Protein AF-A0A8H7R2S4-F1 (afdb_monomer)

Structure (mmCIF, N/CA/C/O backbone):
data_AF-A0A8H7R2S4-F1
#
_entry.id   AF-A0A8H7R2S4-F1
#
loop_
_atom_site.group_PDB
_atom_site.id
_atom_site.type_symbol
_atom_site.label_atom_id
_atom_site.label_alt_id
_atom_site.label_comp_id
_atom_site.label_asym_id
_atom_site.label_entity_id
_atom_site.label_seq_id
_atom_site.pdbx_PDB_ins_code
_atom_site.Cartn_x
_atom_site.Cartn_y
_atom_site.Cartn_z
_atom_site.occupancy
_atom_site.B_iso_or_equiv
_atom_site.auth_seq_id
_atom_site.auth_comp_id
_atom_site.auth_asym_id
_atom_site.auth_atom_id
_atom_site.pdbx_PDB_model_num
ATOM 1 N N . MET A 1 1 ? 52.185 -1.576 -4.401 1.00 46.50 1 MET A N 1
ATOM 2 C CA . MET A 1 1 ? 53.384 -1.416 -5.259 1.00 46.50 1 MET A CA 1
ATOM 3 C C . MET A 1 1 ? 54.014 -2.737 -5.719 1.00 46.50 1 MET A C 1
ATOM 5 O O . MET A 1 1 ? 54.962 -2.705 -6.484 1.00 46.50 1 MET A O 1
ATOM 9 N N . THR A 1 2 ? 53.477 -3.905 -5.354 1.00 53.53 2 THR A N 1
ATOM 10 C CA . THR A 1 2 ? 54.080 -5.215 -5.675 1.00 53.53 2 THR A CA 1
ATOM 11 C C . THR A 1 2 ? 53.757 -5.748 -7.080 1.00 53.53 2 THR A C 1
ATOM 13 O O . THR A 1 2 ? 54.447 -6.630 -7.571 1.00 53.53 2 THR A O 1
ATOM 16 N N . LYS A 1 3 ? 52.745 -5.200 -7.771 1.00 61.28 3 LYS A N 1
ATO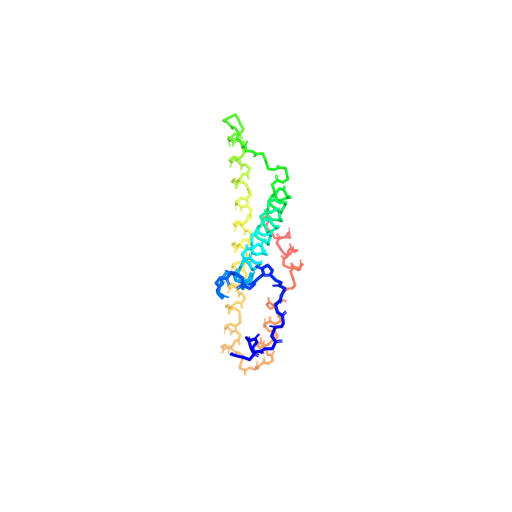M 17 C CA . LYS A 1 3 ? 52.275 -5.700 -9.081 1.00 61.28 3 LYS A CA 1
ATOM 18 C C . LYS A 1 3 ? 53.010 -5.141 -10.311 1.00 61.28 3 LYS A C 1
ATOM 20 O O . LYS A 1 3 ? 52.742 -5.599 -11.412 1.00 61.28 3 LYS A O 1
ATOM 25 N N . ILE A 1 4 ? 53.888 -4.146 -10.144 1.00 59.75 4 ILE A N 1
ATOM 26 C CA . ILE A 1 4 ? 54.529 -3.420 -11.263 1.00 59.75 4 ILE A CA 1
ATOM 27 C C . ILE A 1 4 ? 55.865 -4.058 -11.677 1.00 59.75 4 ILE A C 1
ATOM 29 O O . ILE A 1 4 ? 56.243 -3.981 -12.840 1.00 59.75 4 ILE A O 1
ATOM 33 N N . LEU A 1 5 ? 56.559 -4.723 -10.749 1.00 60.53 5 LEU A N 1
ATOM 34 C CA . LEU A 1 5 ? 57.895 -5.286 -10.982 1.00 60.53 5 LEU A CA 1
ATOM 35 C C . LEU A 1 5 ? 57.876 -6.712 -11.568 1.00 60.53 5 LEU A C 1
ATOM 37 O O . LEU A 1 5 ? 58.897 -7.174 -12.056 1.00 60.53 5 LEU A O 1
ATOM 41 N N . ALA A 1 6 ? 56.728 -7.402 -11.544 1.00 63.53 6 ALA A N 1
ATOM 42 C CA . ALA A 1 6 ? 56.605 -8.815 -11.927 1.00 63.53 6 ALA A CA 1
ATOM 43 C C . ALA A 1 6 ? 55.894 -9.064 -13.277 1.00 63.53 6 ALA A C 1
ATOM 45 O O . ALA A 1 6 ? 55.671 -10.213 -13.645 1.00 63.53 6 ALA A O 1
ATOM 46 N N . SER A 1 7 ? 55.489 -8.024 -14.020 1.00 67.88 7 SER A N 1
ATOM 47 C CA . SER A 1 7 ? 54.730 -8.200 -15.269 1.00 67.88 7 SER A CA 1
ATOM 48 C C . SER A 1 7 ? 55.641 -8.214 -16.502 1.00 67.88 7 SER A C 1
ATOM 50 O O . SER A 1 7 ? 56.169 -7.171 -16.893 1.00 67.88 7 SER A O 1
ATOM 52 N N . THR A 1 8 ? 55.778 -9.363 -17.164 1.00 68.88 8 THR A N 1
ATOM 53 C CA . THR A 1 8 ? 56.372 -9.460 -18.508 1.00 68.88 8 THR A CA 1
ATOM 54 C C . THR A 1 8 ? 55.394 -8.895 -19.544 1.00 68.88 8 THR A C 1
ATOM 56 O O . THR A 1 8 ? 54.291 -9.414 -19.702 1.00 68.88 8 THR A O 1
ATOM 59 N N . LEU A 1 9 ? 55.770 -7.808 -20.226 1.00 67.56 9 LEU A N 1
ATOM 60 C CA . LEU A 1 9 ? 54.901 -7.102 -21.179 1.00 67.56 9 LEU A CA 1
ATOM 61 C C . LEU A 1 9 ? 54.996 -7.688 -22.593 1.00 67.56 9 LEU A C 1
ATOM 63 O O . LEU A 1 9 ? 56.097 -7.975 -23.074 1.00 67.56 9 LEU A O 1
ATOM 67 N N . THR A 1 10 ? 53.860 -7.758 -23.292 1.00 70.38 10 THR A N 1
ATOM 68 C CA . THR A 1 10 ? 53.832 -8.001 -24.742 1.00 70.38 10 THR A CA 1
ATOM 69 C C . THR A 1 10 ? 54.338 -6.759 -25.493 1.00 70.38 10 THR A C 1
ATOM 71 O O . THR A 1 10 ? 54.257 -5.639 -24.985 1.00 70.38 10 THR A O 1
ATOM 74 N N . GLY A 1 11 ? 54.921 -6.929 -26.687 1.00 69.19 11 GLY A N 1
ATOM 75 C CA . GLY A 1 11 ? 55.625 -5.849 -27.403 1.00 69.19 11 GLY A CA 1
ATOM 76 C C . GLY A 1 11 ? 54.784 -4.591 -27.667 1.00 69.19 11 GLY A C 1
ATOM 77 O O . GLY A 1 11 ? 55.308 -3.482 -27.584 1.00 69.19 11 GLY A O 1
ATOM 78 N N . SER A 1 12 ? 53.477 -4.752 -27.895 1.00 70.81 12 SER A N 1
ATOM 79 C CA . SER A 1 12 ? 52.533 -3.643 -28.108 1.00 70.81 12 SER A CA 1
ATOM 80 C C . SER A 1 12 ? 52.340 -2.782 -26.850 1.00 70.81 12 SER A C 1
ATOM 82 O O . SER A 1 12 ? 52.266 -1.555 -26.932 1.00 70.81 12 SER A O 1
ATOM 84 N N . ASP A 1 13 ? 52.335 -3.405 -25.670 1.00 69.62 13 ASP A N 1
ATOM 85 C CA . ASP A 1 13 ? 52.057 -2.734 -24.394 1.00 69.62 13 ASP A CA 1
ATOM 86 C C . ASP A 1 13 ? 53.271 -1.964 -23.840 1.00 69.62 13 ASP A C 1
ATOM 88 O O . ASP A 1 13 ? 53.131 -1.166 -22.911 1.00 69.62 13 ASP A O 1
ATOM 92 N N . LYS A 1 14 ? 54.473 -2.166 -24.409 1.00 73.44 14 LYS A N 1
ATOM 93 C CA . LYS A 1 14 ? 55.710 -1.462 -24.008 1.00 73.44 14 LYS A CA 1
ATOM 94 C C . LYS A 1 14 ? 55.740 0.005 -24.442 1.00 73.44 14 LYS A C 1
ATOM 96 O O . LYS A 1 14 ? 56.381 0.814 -23.778 1.00 73.44 14 LYS A O 1
ATOM 101 N N . ARG A 1 15 ? 55.063 0.352 -25.543 1.00 80.19 15 ARG A N 1
ATOM 102 C CA . ARG A 1 15 ? 55.024 1.725 -26.084 1.00 80.19 15 ARG A CA 1
ATOM 103 C C . ARG A 1 15 ? 54.031 2.626 -25.337 1.00 80.19 15 ARG A C 1
ATOM 105 O O . ARG A 1 15 ? 54.073 3.841 -25.498 1.00 80.19 15 ARG A O 1
ATOM 112 N N . GLN A 1 16 ? 53.134 2.049 -24.536 1.00 74.81 16 GLN A N 1
ATOM 113 C CA . GLN A 1 16 ? 52.069 2.785 -23.858 1.00 74.81 16 GLN A CA 1
ATOM 114 C C . GLN A 1 16 ? 52.488 3.255 -22.452 1.00 74.81 16 GLN A C 1
ATOM 116 O O . GLN A 1 16 ? 53.145 2.511 -21.718 1.00 74.81 16 GLN A O 1
ATOM 121 N N . PRO A 1 17 ? 52.090 4.473 -22.036 1.00 81.94 17 PRO A N 1
ATOM 122 C CA . PRO A 1 17 ? 52.415 5.011 -20.719 1.00 81.94 17 PRO A CA 1
ATOM 123 C C . PRO A 1 17 ? 51.753 4.204 -19.597 1.00 81.94 17 PRO A C 1
ATOM 125 O O . PRO A 1 17 ? 50.664 3.650 -19.746 1.00 81.94 17 PRO A O 1
ATOM 128 N N . ILE A 1 18 ? 52.405 4.168 -18.431 1.00 73.88 18 ILE A N 1
ATOM 129 C CA . ILE A 1 18 ? 52.136 3.168 -17.393 1.00 73.88 18 ILE A CA 1
ATOM 130 C C . ILE A 1 18 ? 50.696 3.136 -16.851 1.00 73.88 18 ILE A C 1
ATOM 132 O O . ILE A 1 18 ? 50.223 2.054 -16.495 1.00 73.88 18 ILE A O 1
ATOM 136 N N . LEU A 1 19 ? 50.022 4.292 -16.814 1.00 67.88 19 LEU A N 1
ATOM 137 C CA . LEU A 1 19 ? 48.664 4.481 -16.285 1.00 67.88 19 LEU A CA 1
ATOM 138 C C . LEU A 1 19 ? 47.568 4.051 -17.273 1.00 67.88 19 LEU A C 1
ATOM 140 O O . LEU A 1 19 ? 46.524 3.573 -16.842 1.00 67.88 19 LEU A O 1
ATOM 144 N N . ALA A 1 20 ? 47.817 4.132 -18.585 1.00 72.38 20 ALA A N 1
ATOM 145 C CA . ALA A 1 20 ? 46.869 3.682 -19.612 1.00 72.38 20 ALA A CA 1
ATOM 146 C C . ALA A 1 20 ? 46.737 2.144 -19.668 1.00 72.38 20 ALA A C 1
ATOM 148 O O . ALA A 1 20 ? 45.809 1.603 -20.259 1.00 72.38 20 ALA A O 1
ATOM 149 N N . ARG A 1 21 ? 47.662 1.421 -19.022 1.00 72.12 21 ARG A N 1
ATOM 150 C CA . ARG A 1 21 ? 47.698 -0.050 -18.992 1.00 72.12 21 ARG A CA 1
ATOM 151 C C . ARG A 1 21 ? 46.729 -0.644 -17.971 1.00 72.12 21 ARG A C 1
ATOM 153 O O . ARG A 1 21 ? 46.283 -1.781 -18.120 1.00 72.12 21 ARG A O 1
ATOM 160 N N . SER A 1 22 ? 46.410 0.092 -16.904 1.00 73.44 22 SER A N 1
ATOM 161 C CA . SER A 1 22 ? 45.514 -0.397 -15.856 1.00 73.44 22 SER A CA 1
ATOM 162 C C . SER A 1 22 ? 44.054 -0.178 -16.242 1.00 73.44 22 SER A C 1
ATOM 164 O O . SER A 1 22 ? 43.394 0.722 -15.731 1.00 73.44 22 SER A O 1
ATOM 166 N N . LYS A 1 23 ? 43.511 -1.079 -17.067 1.00 76.50 23 LYS A N 1
ATOM 167 C CA . LYS A 1 23 ? 42.078 -1.114 -17.429 1.00 76.50 23 LYS A CA 1
ATOM 168 C C . LYS A 1 23 ? 41.144 -1.508 -16.274 1.00 76.50 23 LYS A C 1
ATOM 170 O O . LYS A 1 23 ? 39.968 -1.772 -16.477 1.00 76.50 23 LYS A O 1
ATOM 175 N N . GLY A 1 24 ? 41.656 -1.595 -15.045 1.00 80.75 24 GLY A N 1
ATOM 176 C CA . GLY A 1 24 ? 40.864 -1.965 -13.872 1.00 80.75 24 GLY A CA 1
ATOM 177 C C . GLY A 1 24 ? 39.762 -0.953 -13.560 1.00 80.75 24 GLY A C 1
ATOM 178 O O . GLY A 1 24 ? 38.696 -1.356 -13.111 1.00 80.75 24 GLY A O 1
ATOM 179 N N . LEU A 1 25 ? 39.998 0.337 -13.819 1.00 80.69 25 LEU A N 1
ATOM 180 C CA . LEU A 1 25 ? 38.967 1.366 -13.679 1.00 80.69 25 LEU A CA 1
ATOM 181 C C . LEU A 1 25 ? 37.938 1.288 -14.815 1.00 80.69 25 LEU A C 1
ATOM 183 O O . LEU A 1 25 ? 36.749 1.356 -14.543 1.00 80.69 25 LEU A O 1
ATOM 187 N N . GLU A 1 26 ? 38.381 1.082 -16.059 1.00 82.81 26 GLU A N 1
ATOM 188 C CA . GLU A 1 26 ? 37.491 0.918 -17.220 1.00 82.81 26 GLU A CA 1
ATOM 189 C C . GLU A 1 26 ? 36.539 -0.266 -17.030 1.00 82.81 26 GLU A C 1
ATOM 191 O O . GLU A 1 26 ? 35.332 -0.094 -17.154 1.00 82.81 26 GLU A O 1
ATOM 196 N N . ARG A 1 27 ? 37.064 -1.426 -16.612 1.00 87.06 27 ARG A N 1
ATOM 197 C CA . ARG A 1 27 ? 36.254 -2.616 -16.310 1.00 87.06 27 ARG A CA 1
ATOM 198 C C . ARG A 1 27 ? 35.247 -2.360 -15.193 1.00 87.06 27 ARG A C 1
ATOM 200 O O . ARG A 1 27 ? 34.085 -2.681 -15.357 1.00 87.06 27 ARG A O 1
ATOM 207 N N . LYS A 1 28 ? 35.656 -1.705 -14.098 1.00 87.81 28 LYS A N 1
ATOM 208 C CA . LYS A 1 28 ? 34.726 -1.329 -13.017 1.00 87.81 28 LYS A CA 1
ATOM 209 C C . LYS A 1 28 ? 33.622 -0.392 -13.502 1.00 87.81 28 LYS A C 1
ATOM 211 O O . LYS A 1 28 ? 32.471 -0.585 -13.144 1.00 87.81 28 LYS A O 1
ATOM 216 N N . LEU A 1 29 ? 33.956 0.600 -14.329 1.00 89.88 29 LEU A N 1
ATOM 217 C CA . LEU A 1 29 ? 32.969 1.514 -14.908 1.00 89.88 29 LEU A CA 1
ATOM 218 C C . LEU A 1 29 ? 32.028 0.799 -15.888 1.00 89.88 29 LEU A C 1
ATOM 220 O O . LEU A 1 29 ? 30.857 1.160 -15.989 1.00 89.88 29 LEU A O 1
ATOM 224 N N . GLU A 1 30 ? 32.523 -0.185 -16.637 1.00 91.44 30 GLU A N 1
ATOM 225 C CA . GLU A 1 30 ? 31.707 -1.040 -17.502 1.00 91.44 30 GLU A CA 1
ATOM 226 C C . GLU A 1 30 ? 30.770 -1.930 -16.678 1.00 91.44 30 GLU A C 1
ATOM 228 O O . GLU A 1 30 ? 29.565 -1.929 -16.940 1.00 91.44 30 GLU A O 1
ATOM 233 N N . ASP A 1 31 ? 31.286 -2.590 -15.642 1.00 92.75 31 ASP A N 1
ATOM 234 C CA . ASP A 1 31 ? 30.518 -3.417 -14.707 1.00 92.75 31 ASP A CA 1
ATOM 235 C C . ASP A 1 31 ? 29.427 -2.584 -14.009 1.00 92.75 31 ASP A C 1
ATOM 237 O O . ASP A 1 31 ? 28.254 -2.953 -14.023 1.00 92.75 31 ASP A O 1
ATOM 241 N N . GLU A 1 32 ? 29.761 -1.391 -13.507 1.00 94.00 32 GLU A N 1
ATOM 242 C CA . GLU A 1 32 ? 28.799 -0.464 -12.894 1.00 94.00 32 GLU A CA 1
ATOM 243 C C . GLU A 1 32 ? 27.705 -0.019 -13.878 1.00 94.00 32 GLU A C 1
ATOM 245 O O . GLU A 1 32 ? 26.526 0.078 -13.516 1.00 94.00 32 GLU A O 1
ATOM 250 N N . LYS A 1 33 ? 28.059 0.231 -15.146 1.00 96.31 33 LYS A N 1
ATOM 251 C CA . LYS A 1 33 ? 27.079 0.565 -16.194 1.00 96.31 33 LYS A CA 1
ATOM 252 C C . LYS A 1 33 ? 26.153 -0.612 -16.493 1.00 96.31 33 LYS A C 1
ATOM 254 O O . LYS A 1 33 ? 24.961 -0.388 -16.732 1.00 96.31 33 LYS A O 1
ATOM 259 N N . LEU A 1 34 ? 26.675 -1.836 -16.520 1.00 93.94 34 LEU A N 1
ATOM 260 C CA . LEU A 1 34 ? 25.882 -3.047 -16.734 1.00 93.94 34 LEU A CA 1
ATOM 261 C C . LEU A 1 34 ? 24.939 -3.300 -15.554 1.00 93.94 34 LEU A C 1
ATOM 263 O O . LEU A 1 34 ? 23.736 -3.476 -15.767 1.00 93.94 34 LEU A O 1
ATOM 267 N N . ASP A 1 35 ? 25.437 -3.183 -14.327 1.00 92.75 35 ASP A N 1
ATOM 268 C CA . ASP A 1 35 ? 24.644 -3.313 -13.105 1.00 92.75 35 ASP A CA 1
ATOM 269 C C . ASP A 1 35 ? 23.536 -2.261 -13.025 1.00 92.75 35 ASP A C 1
ATOM 271 O O . ASP A 1 35 ? 22.393 -2.566 -12.664 1.00 92.75 35 ASP A O 1
ATOM 275 N N . TYR A 1 36 ? 23.830 -1.017 -13.406 1.00 95.44 36 TYR A N 1
ATOM 276 C CA . TYR A 1 36 ? 22.823 0.038 -13.470 1.00 95.44 36 TYR A CA 1
ATOM 277 C C . TYR A 1 36 ? 21.709 -0.298 -14.470 1.00 95.44 36 TYR A C 1
ATOM 279 O O . TYR A 1 36 ? 20.523 -0.149 -14.152 1.00 95.44 36 TYR A O 1
ATOM 287 N N . LYS A 1 37 ? 22.063 -0.790 -15.667 1.00 96.25 37 LYS A N 1
ATOM 288 C CA . LYS A 1 37 ? 21.080 -1.219 -16.676 1.00 96.25 37 LYS A CA 1
ATOM 289 C C . LYS A 1 37 ? 20.227 -2.378 -16.162 1.00 96.25 37 LYS A C 1
ATOM 291 O O . LYS A 1 37 ? 19.003 -2.307 -16.278 1.00 96.25 37 LYS A O 1
ATOM 296 N N . ALA A 1 38 ? 20.840 -3.384 -15.538 1.00 95.25 38 ALA A N 1
ATOM 297 C CA . ALA A 1 38 ? 20.126 -4.513 -14.948 1.00 95.25 38 ALA A CA 1
ATOM 298 C C . ALA A 1 38 ? 19.135 -4.046 -13.868 1.00 95.25 38 ALA A C 1
ATOM 300 O O . ALA A 1 38 ?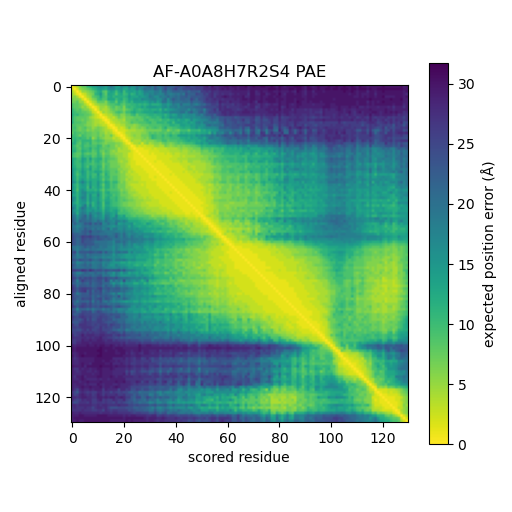 17.946 -4.361 -13.928 1.00 95.25 38 ALA A O 1
ATOM 301 N N . ARG A 1 39 ? 19.576 -3.195 -12.932 1.00 94.75 39 ARG A N 1
ATOM 302 C CA . ARG A 1 39 ? 18.704 -2.620 -11.890 1.00 94.75 39 ARG A CA 1
ATOM 303 C C . ARG A 1 39 ? 17.553 -1.807 -12.475 1.00 94.75 39 ARG A C 1
ATOM 305 O O . ARG A 1 39 ? 16.438 -1.862 -11.951 1.00 94.75 39 ARG A O 1
ATOM 312 N N . LYS A 1 40 ? 17.799 -1.060 -13.554 1.00 96.50 40 LYS A N 1
ATOM 313 C CA . LYS A 1 40 ? 16.769 -0.270 -14.236 1.00 96.50 40 LYS A CA 1
AT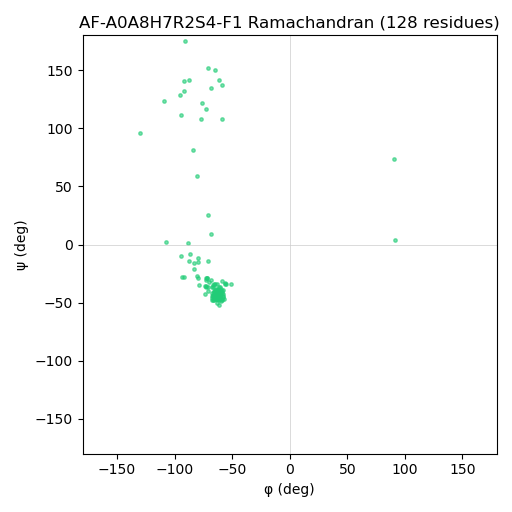OM 314 C C . LYS A 1 40 ? 15.691 -1.162 -14.850 1.00 96.50 40 LYS A C 1
ATOM 316 O O . LYS A 1 40 ? 14.513 -0.860 -14.672 1.00 96.50 40 LYS A O 1
ATOM 321 N N . ILE A 1 41 ? 16.082 -2.256 -15.504 1.00 96.00 41 ILE A N 1
ATOM 322 C CA . ILE A 1 41 ? 15.147 -3.236 -16.076 1.00 96.00 41 ILE A CA 1
ATOM 323 C C . ILE A 1 41 ? 14.321 -3.887 -14.961 1.00 96.00 41 ILE A C 1
ATOM 325 O O . ILE A 1 41 ? 13.098 -3.798 -14.990 1.00 96.00 41 ILE A O 1
ATOM 329 N N . MET A 1 42 ? 14.966 -4.394 -13.906 1.00 94.12 42 MET A N 1
ATOM 330 C CA . MET A 1 42 ? 14.273 -5.006 -12.761 1.00 94.12 42 MET A CA 1
ATOM 331 C C . MET A 1 42 ? 13.279 -4.046 -12.084 1.00 94.12 42 MET A C 1
ATOM 333 O O . MET A 1 42 ? 12.185 -4.434 -11.669 1.00 94.12 42 MET A O 1
ATOM 337 N N . SER A 1 43 ? 13.644 -2.766 -11.958 1.00 94.62 43 SER A N 1
ATOM 338 C CA . SER A 1 43 ? 12.755 -1.737 -11.410 1.00 94.62 43 SER A CA 1
ATOM 339 C C . SER A 1 43 ? 11.561 -1.467 -12.331 1.00 94.62 43 SER A C 1
ATOM 341 O O . SER A 1 43 ? 10.428 -1.355 -11.854 1.00 94.62 43 SER A O 1
ATOM 343 N N . ALA A 1 44 ? 11.794 -1.410 -13.646 1.00 94.19 44 ALA A N 1
ATOM 344 C CA . ALA A 1 44 ? 10.745 -1.234 -14.644 1.00 94.19 44 ALA A CA 1
ATOM 345 C C . ALA A 1 44 ? 9.768 -2.419 -14.658 1.00 94.19 44 ALA A C 1
ATOM 347 O O . ALA A 1 44 ? 8.560 -2.198 -14.640 1.00 94.19 44 ALA A O 1
ATOM 348 N N . GLU A 1 45 ? 10.261 -3.655 -14.584 1.00 93.94 45 GLU A N 1
ATOM 349 C CA . GLU A 1 45 ? 9.434 -4.864 -14.485 1.00 93.94 45 GLU A CA 1
ATOM 350 C C . GLU A 1 45 ? 8.593 -4.876 -13.206 1.00 93.94 45 GLU A C 1
ATOM 352 O O . GLU A 1 45 ? 7.379 -5.086 -13.244 1.00 93.94 45 GLU A O 1
ATOM 357 N N . LYS A 1 46 ? 9.208 -4.561 -12.058 1.00 93.81 46 LYS A N 1
ATOM 358 C CA . LYS A 1 46 ? 8.492 -4.453 -10.779 1.00 93.81 46 LYS A CA 1
ATOM 359 C C . LYS A 1 46 ? 7.418 -3.367 -10.825 1.00 93.81 46 LYS A C 1
ATOM 361 O O . LYS A 1 46 ? 6.358 -3.530 -10.217 1.00 93.81 46 LYS A O 1
ATOM 366 N N . LYS A 1 47 ? 7.683 -2.254 -11.512 1.00 92.31 47 LYS A N 1
ATOM 367 C CA . LYS A 1 47 ? 6.703 -1.186 -11.719 1.00 92.31 47 LYS A CA 1
ATOM 368 C C . LYS A 1 47 ? 5.567 -1.657 -12.628 1.00 92.31 47 LYS A C 1
ATOM 370 O O . LYS A 1 47 ? 4.415 -1.512 -12.236 1.00 92.31 47 LYS A O 1
ATOM 375 N N . ALA A 1 48 ? 5.874 -2.292 -13.757 1.00 90.56 48 ALA A N 1
ATOM 376 C CA . ALA A 1 48 ? 4.881 -2.832 -14.683 1.00 90.56 48 ALA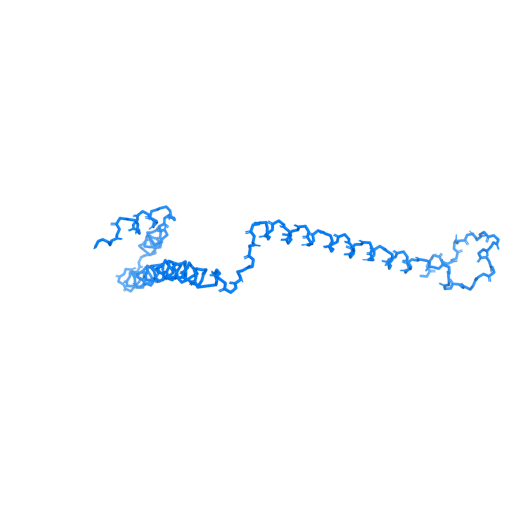 A CA 1
ATOM 377 C C . ALA A 1 48 ? 3.962 -3.864 -14.008 1.00 90.56 48 ALA A C 1
ATOM 379 O O . ALA A 1 48 ? 2.749 -3.828 -14.199 1.00 90.56 48 ALA A O 1
ATOM 380 N N . LEU A 1 49 ? 4.510 -4.728 -13.145 1.00 91.62 49 LEU A N 1
ATOM 381 C CA . LEU A 1 49 ? 3.716 -5.688 -12.376 1.00 91.62 49 LEU A CA 1
ATOM 382 C C . LEU A 1 49 ? 2.768 -5.000 -11.382 1.00 91.62 49 LEU A C 1
ATOM 384 O O . LEU A 1 49 ? 1.620 -5.414 -11.246 1.00 91.62 49 LEU A O 1
ATOM 388 N N . LYS A 1 50 ? 3.228 -3.946 -10.698 1.00 88.19 50 LYS A N 1
ATOM 389 C CA . LYS A 1 50 ? 2.401 -3.164 -9.760 1.00 88.19 50 LYS A CA 1
ATOM 390 C C . LYS A 1 50 ? 1.336 -2.326 -10.460 1.00 88.19 50 LYS A C 1
ATOM 392 O O . LYS A 1 50 ? 0.280 -2.083 -9.888 1.00 88.19 50 LYS A O 1
ATOM 397 N N . GLU A 1 51 ? 1.631 -1.854 -11.664 1.00 89.25 51 GLU A N 1
ATOM 398 C CA . GLU A 1 51 ? 0.719 -1.053 -12.480 1.00 89.25 51 GLU A CA 1
ATOM 399 C C . GLU A 1 51 ? -0.189 -1.919 -13.363 1.00 89.25 51 GLU A C 1
ATOM 401 O O . GLU A 1 51 ? -1.028 -1.381 -14.085 1.00 89.25 51 GLU A O 1
ATOM 406 N N . LYS A 1 52 ? -0.082 -3.254 -13.278 1.00 88.81 52 LYS A N 1
ATOM 407 C CA . LYS A 1 52 ? -0.957 -4.185 -13.991 1.00 88.81 52 LYS A CA 1
ATOM 408 C C . LYS A 1 52 ? -2.415 -3.935 -13.586 1.00 88.81 52 LYS A C 1
ATOM 410 O O . LYS A 1 52 ? -2.818 -4.238 -12.468 1.00 88.81 52 LYS A O 1
ATOM 415 N N . GLY A 1 53 ? -3.195 -3.365 -14.507 1.00 83.12 53 GLY A N 1
ATOM 416 C CA . GLY A 1 53 ? -4.602 -3.002 -14.295 1.00 83.12 53 GLY A CA 1
ATOM 417 C C . GLY A 1 53 ? -4.846 -1.577 -13.780 1.00 83.12 53 GLY A C 1
ATOM 418 O O . GLY A 1 53 ? -5.995 -1.218 -13.534 1.00 83.12 53 GLY A O 1
ATOM 419 N N . ARG A 1 54 ? -3.808 -0.739 -13.633 1.00 85.75 54 ARG A N 1
ATOM 420 C CA . ARG A 1 54 ? -3.976 0.675 -13.269 1.00 85.75 54 ARG A CA 1
ATOM 421 C C . ARG A 1 54 ? -4.442 1.477 -14.484 1.00 85.75 54 ARG A C 1
ATOM 423 O O . ARG A 1 54 ? -3.652 1.768 -15.376 1.00 85.75 54 ARG A O 1
ATOM 430 N N . VAL A 1 55 ? -5.705 1.889 -14.478 1.00 83.25 55 VAL A N 1
ATOM 431 C CA . VAL A 1 55 ? -6.266 2.809 -15.477 1.00 83.25 55 VAL A CA 1
ATOM 432 C C . VAL A 1 55 ? -6.195 4.233 -14.929 1.00 83.25 55 VAL A C 1
ATOM 434 O O . VAL A 1 55 ? -6.598 4.491 -13.795 1.00 83.25 55 VAL A O 1
ATOM 437 N N . ILE A 1 56 ? -5.638 5.162 -15.708 1.00 84.31 56 ILE A N 1
ATOM 438 C CA . ILE A 1 56 ? -5.667 6.587 -15.363 1.00 84.31 56 ILE A CA 1
ATOM 439 C C . ILE A 1 56 ? -7.084 7.091 -15.674 1.00 84.31 56 ILE A C 1
ATOM 441 O O . ILE A 1 56 ? -7.520 6.937 -16.813 1.00 84.31 56 ILE A O 1
ATOM 445 N N . PRO A 1 57 ? -7.819 7.642 -14.690 1.00 85.00 57 PRO A N 1
ATOM 446 C CA . PRO A 1 57 ? -9.179 8.110 -14.918 1.00 85.00 57 PRO A CA 1
ATOM 447 C C . PRO A 1 57 ? -9.173 9.339 -15.829 1.00 85.00 57 PRO A C 1
ATOM 449 O O . PRO A 1 57 ? -8.403 10.273 -15.603 1.00 85.00 57 PRO A O 1
ATOM 452 N N . ASP A 1 58 ? -10.066 9.337 -16.812 1.00 88.06 58 ASP A N 1
ATOM 453 C CA . ASP A 1 58 ? -10.301 10.465 -17.711 1.00 88.06 58 ASP A CA 1
ATOM 454 C C . ASP A 1 58 ? -11.405 11.391 -17.164 1.00 88.06 58 ASP A C 1
ATOM 456 O O . ASP A 1 58 ? -12.032 11.082 -16.141 1.00 88.06 58 ASP A O 1
ATOM 460 N N . PHE A 1 59 ? -11.675 12.520 -17.827 1.00 84.56 59 PHE A N 1
ATOM 461 C CA . PHE A 1 59 ? -12.679 13.504 -17.390 1.00 84.56 59 PHE A CA 1
ATOM 462 C C . PHE A 1 59 ? -14.085 12.901 -17.215 1.00 84.56 59 PHE A C 1
ATOM 464 O O . PHE A 1 59 ? -14.800 13.281 -16.289 1.00 84.56 59 PHE A O 1
ATOM 471 N N . THR A 1 60 ? -14.457 11.912 -18.033 1.00 88.75 60 THR A N 1
ATOM 472 C CA . THR A 1 60 ? -15.752 11.211 -17.952 1.00 88.75 60 THR A CA 1
ATOM 473 C C . THR A 1 60 ? -15.850 10.257 -16.757 1.00 88.75 60 THR A C 1
ATOM 475 O O . THR A 1 60 ? -16.902 10.152 -16.129 1.00 88.75 60 THR A O 1
ATOM 478 N N . SER A 1 61 ? -14.760 9.572 -16.398 1.00 88.25 61 SER A N 1
ATOM 479 C CA . SER A 1 61 ? -14.733 8.573 -15.317 1.00 88.25 61 SER A CA 1
ATOM 480 C C . SER A 1 61 ? -14.286 9.145 -13.966 1.00 88.25 61 SER A C 1
ATOM 482 O O . SER A 1 61 ? -14.372 8.463 -12.940 1.00 88.25 61 SER A O 1
ATOM 484 N N . PHE A 1 62 ? -13.794 10.387 -13.941 1.00 90.06 62 PHE A N 1
ATOM 485 C CA . PHE A 1 62 ? -13.197 11.021 -12.766 1.00 90.06 62 PHE A CA 1
ATOM 486 C C . PHE A 1 62 ? -14.143 11.088 -11.563 1.00 90.06 62 PHE A C 1
ATOM 488 O O . PHE A 1 62 ? -13.731 10.823 -10.429 1.00 90.06 62 PHE A O 1
ATOM 495 N N . GLU A 1 63 ? -15.416 11.424 -11.779 1.00 91.69 63 GLU A N 1
ATOM 496 C CA . GLU A 1 63 ? -16.380 11.528 -10.681 1.00 91.69 63 GLU A CA 1
ATOM 497 C C . GLU A 1 63 ? -16.670 10.180 -10.026 1.00 91.69 63 GLU A C 1
ATOM 499 O O . GLU A 1 63 ? -16.711 10.082 -8.795 1.00 91.69 63 GLU A O 1
ATOM 504 N N . TYR A 1 64 ? -16.849 9.140 -10.841 1.00 91.44 64 TYR A N 1
ATOM 505 C CA . TYR A 1 64 ? -17.085 7.783 -10.366 1.00 91.44 64 TYR A CA 1
ATOM 506 C C . TYR A 1 64 ? -15.880 7.268 -9.569 1.00 91.44 64 TYR A C 1
ATOM 508 O O . TYR A 1 64 ? -16.027 6.832 -8.424 1.00 91.44 64 TYR A O 1
ATOM 516 N N . GLU A 1 65 ? -14.673 7.454 -10.103 1.00 90.38 65 GLU A N 1
ATOM 517 C CA . GLU A 1 65 ? -13.419 7.105 -9.430 1.00 90.38 65 GLU A CA 1
ATOM 518 C C . GLU A 1 65 ? -13.238 7.872 -8.105 1.00 90.38 65 GLU A C 1
ATOM 520 O O . GLU A 1 65 ? -12.844 7.308 -7.080 1.00 90.38 65 GLU A O 1
ATOM 525 N N . LYS A 1 66 ? -13.595 9.163 -8.065 1.00 92.75 66 LYS A N 1
ATOM 526 C CA . LYS A 1 66 ? -13.567 9.972 -6.834 1.00 92.75 66 LYS A CA 1
ATOM 527 C C . LYS A 1 66 ? -14.525 9.425 -5.774 1.00 92.75 66 LYS A C 1
ATOM 529 O O . LYS A 1 66 ? -14.186 9.453 -4.586 1.00 92.75 66 LYS A O 1
ATOM 534 N N . ARG A 1 67 ? -15.707 8.936 -6.169 1.00 94.62 67 ARG A N 1
ATOM 535 C CA . ARG A 1 67 ? -16.659 8.290 -5.247 1.00 94.62 67 ARG A CA 1
ATOM 536 C C . ARG A 1 67 ? -16.081 6.986 -4.701 1.00 94.62 67 ARG A C 1
ATOM 538 O O . ARG A 1 67 ? -16.054 6.832 -3.481 1.00 94.62 67 ARG A O 1
ATOM 545 N N . LEU A 1 68 ? -15.537 6.117 -5.555 1.00 93.44 68 LEU A N 1
ATOM 546 C CA . LEU A 1 68 ? -14.889 4.868 -5.129 1.00 93.44 68 LEU A CA 1
ATOM 547 C C . LEU A 1 68 ? -13.734 5.122 -4.156 1.00 93.44 68 LEU A C 1
ATOM 549 O O . LEU A 1 68 ? -13.675 4.510 -3.087 1.00 93.44 68 LEU A O 1
ATOM 553 N N . ARG A 1 69 ? -12.876 6.104 -4.454 1.00 93.25 69 ARG A N 1
ATOM 554 C CA . ARG A 1 69 ? -11.784 6.509 -3.559 1.00 93.25 69 ARG A CA 1
ATOM 555 C C . ARG A 1 69 ? -12.300 6.940 -2.192 1.00 93.25 69 ARG A C 1
ATOM 557 O O . ARG A 1 69 ? -11.748 6.524 -1.180 1.00 93.25 69 ARG A O 1
ATOM 564 N N . LYS A 1 70 ? -13.367 7.744 -2.144 1.00 96.56 70 LYS A N 1
ATOM 565 C CA . LYS A 1 70 ? -13.989 8.163 -0.878 1.00 96.56 70 LYS A CA 1
ATOM 566 C C . LYS A 1 70 ? -14.588 6.987 -0.106 1.00 96.56 70 LYS A C 1
ATOM 568 O O . LYS A 1 70 ? -14.505 6.975 1.117 1.00 96.56 70 LYS A O 1
ATOM 573 N N . VAL A 1 71 ? -15.199 6.017 -0.782 1.00 96.69 71 VAL A N 1
ATOM 574 C CA . VAL A 1 71 ? -15.732 4.811 -0.127 1.00 96.69 71 VAL A CA 1
ATOM 575 C C . VAL A 1 71 ? -14.591 3.996 0.487 1.00 96.69 71 VAL A C 1
ATOM 577 O O . VAL A 1 71 ? -14.650 3.657 1.670 1.00 96.69 71 VAL A O 1
ATOM 580 N N . ALA A 1 72 ? -13.513 3.773 -0.267 1.00 95.56 72 ALA A N 1
ATOM 581 C CA . ALA A 1 72 ? -12.334 3.059 0.215 1.00 95.56 72 ALA A CA 1
ATOM 582 C C . ALA A 1 72 ? -11.669 3.770 1.407 1.00 95.56 72 ALA A C 1
ATOM 584 O O . ALA A 1 72 ? -11.385 3.135 2.425 1.00 95.56 72 ALA A O 1
ATOM 585 N N . THR A 1 73 ? -11.473 5.093 1.333 1.00 96.12 73 THR A N 1
ATOM 586 C CA . THR A 1 73 ? -10.863 5.850 2.437 1.00 96.12 73 THR A CA 1
ATOM 587 C C . THR A 1 73 ? -11.733 5.834 3.686 1.00 96.12 73 THR A C 1
ATOM 589 O O . THR A 1 73 ? -11.205 5.639 4.777 1.00 96.12 73 THR A O 1
ATOM 592 N N . ARG A 1 74 ? -13.061 5.960 3.555 1.00 95.94 74 ARG A N 1
ATOM 593 C CA . ARG A 1 74 ? -13.991 5.836 4.692 1.00 95.94 74 ARG A CA 1
ATOM 594 C C . ARG A 1 74 ? -13.878 4.471 5.371 1.00 95.94 74 ARG A C 1
ATOM 596 O O . ARG A 1 74 ? -13.858 4.421 6.598 1.00 95.94 74 ARG A O 1
ATOM 603 N N . GLY A 1 75 ? -13.754 3.391 4.597 1.00 93.38 75 GLY A N 1
ATOM 604 C CA . GLY A 1 75 ? -13.533 2.044 5.129 1.00 93.38 75 GLY A CA 1
ATOM 605 C C . GLY A 1 75 ? -12.228 1.933 5.923 1.00 93.38 75 GLY A C 1
ATOM 606 O O . GLY A 1 75 ? -12.248 1.539 7.089 1.00 93.38 75 GLY A O 1
ATOM 607 N N . VAL A 1 76 ? -11.107 2.356 5.329 1.00 95.31 76 VAL A N 1
ATOM 608 C CA . VAL A 1 76 ? -9.784 2.324 5.983 1.00 95.31 76 VAL A CA 1
ATOM 609 C C . VAL A 1 76 ? -9.763 3.179 7.252 1.00 95.31 76 VAL A C 1
ATOM 611 O O . VAL A 1 76 ? -9.261 2.730 8.280 1.00 95.31 76 VAL A O 1
ATOM 614 N N . VAL A 1 77 ? -10.355 4.377 7.218 1.00 95.62 77 VAL A N 1
ATOM 615 C CA . VAL A 1 77 ? -10.440 5.264 8.388 1.00 95.62 77 VAL A CA 1
ATOM 616 C C . VAL A 1 77 ? -11.289 4.639 9.496 1.00 95.62 77 VAL A C 1
ATOM 618 O O . VAL A 1 77 ? -10.887 4.691 10.656 1.00 95.62 77 VAL A O 1
ATOM 621 N N . LYS A 1 78 ? -12.423 3.999 9.171 1.00 91.94 78 LYS A N 1
ATOM 622 C CA . LYS A 1 78 ? -13.258 3.307 10.169 1.00 91.94 78 LYS A CA 1
ATOM 623 C C . LYS A 1 78 ? -12.484 2.181 10.860 1.00 91.94 78 LYS A C 1
ATOM 625 O O . LYS A 1 78 ? -12.521 2.090 12.083 1.00 91.94 78 LYS A O 1
ATOM 630 N N . LEU A 1 79 ? -11.749 1.374 10.093 1.00 89.69 79 LEU A N 1
ATOM 631 C CA . LEU A 1 79 ? -10.915 0.296 10.635 1.00 89.69 79 LEU A CA 1
ATOM 632 C C . LEU A 1 79 ? -9.771 0.837 11.497 1.00 89.69 79 LEU A C 1
ATOM 634 O O . LEU A 1 79 ? -9.548 0.339 12.597 1.00 89.69 79 LEU A O 1
ATOM 638 N N . PHE A 1 80 ? -9.076 1.877 11.034 1.00 92.56 80 PHE A N 1
ATOM 639 C CA . PHE A 1 80 ? -7.985 2.491 11.789 1.00 92.56 80 PHE A CA 1
ATOM 640 C C . PHE A 1 80 ? -8.475 3.089 13.109 1.00 92.56 80 PHE A C 1
ATOM 642 O O . PHE A 1 80 ? -7.868 2.867 14.156 1.00 92.56 80 PHE A O 1
ATOM 649 N N . ASN A 1 81 ? -9.611 3.788 13.076 1.00 91.88 81 ASN A N 1
ATOM 650 C CA . ASN A 1 81 ? -10.230 4.334 14.276 1.00 91.88 81 ASN A CA 1
ATOM 651 C C . ASN A 1 81 ? -10.642 3.216 15.240 1.00 91.88 81 ASN A C 1
ATOM 653 O O . ASN A 1 81 ? -10.344 3.331 16.422 1.00 91.88 81 ASN A O 1
ATOM 657 N N . ALA A 1 82 ? -11.234 2.122 14.748 1.00 87.56 82 ALA A N 1
ATOM 658 C CA . ALA A 1 82 ? -11.617 0.979 15.578 1.00 87.56 82 ALA A CA 1
ATOM 659 C C . ALA A 1 82 ? -10.408 0.278 16.232 1.00 87.56 82 ALA A C 1
ATOM 661 O O . ALA A 1 82 ? -10.448 -0.076 17.411 1.00 87.56 82 ALA A O 1
ATOM 662 N N . ILE A 1 83 ? -9.303 0.122 15.495 1.00 85.94 83 ILE A N 1
ATOM 663 C CA . ILE A 1 83 ? -8.043 -0.410 16.039 1.00 85.94 83 ILE A CA 1
ATOM 664 C C . ILE A 1 83 ? -7.499 0.531 17.116 1.00 85.94 83 ILE A C 1
ATOM 666 O O . ILE A 1 83 ? -7.147 0.082 18.205 1.00 85.94 83 ILE A O 1
ATOM 670 N N . ARG A 1 84 ? -7.472 1.841 16.846 1.00 88.38 84 ARG A N 1
ATOM 671 C CA . ARG A 1 84 ? -6.957 2.839 17.789 1.00 88.38 84 ARG A CA 1
ATOM 672 C C . ARG A 1 84 ? -7.793 2.917 19.064 1.00 88.38 84 ARG A C 1
ATOM 674 O O . ARG A 1 84 ? -7.228 3.035 20.149 1.00 88.38 84 ARG A O 1
ATOM 681 N N . THR A 1 85 ? -9.121 2.845 18.961 1.00 87.94 85 THR A N 1
ATOM 682 C CA . THR A 1 85 ? -9.998 2.803 20.139 1.00 87.94 85 THR A CA 1
ATOM 683 C C . THR A 1 85 ? -9.746 1.547 20.959 1.00 87.94 85 THR A C 1
ATOM 685 O O . THR A 1 85 ? -9.628 1.649 22.175 1.00 87.94 85 THR A O 1
ATOM 688 N N . GLN A 1 86 ? -9.585 0.390 20.308 1.00 83.69 86 GLN A N 1
ATOM 689 C CA . GLN A 1 86 ? -9.297 -0.863 21.003 1.00 83.69 86 GLN A CA 1
ATOM 690 C C . GLN A 1 86 ? -7.946 -0.811 21.723 1.00 83.69 86 GLN A C 1
ATOM 692 O O . GLN A 1 86 ? -7.879 -1.142 22.903 1.00 83.69 86 GLN A O 1
ATOM 697 N N . GLN A 1 87 ? -6.893 -0.340 21.048 1.00 83.94 87 GLN A N 1
ATOM 698 C CA . GLN A 1 87 ? -5.564 -0.167 21.644 1.00 83.94 87 GLN A CA 1
ATOM 699 C C . GLN A 1 87 ? -5.620 0.743 22.874 1.00 83.94 87 GLN A C 1
ATOM 701 O O . GLN A 1 87 ? -5.134 0.370 23.940 1.00 83.94 87 GLN A O 1
ATOM 706 N N . LYS A 1 88 ? -6.311 1.884 22.775 1.00 86.88 88 LYS A N 1
ATOM 707 C CA . LYS A 1 88 ? -6.482 2.804 23.904 1.00 86.88 88 LYS A CA 1
ATOM 708 C C . LYS A 1 88 ? -7.236 2.160 25.073 1.00 86.88 88 LYS A C 1
ATOM 710 O O . LYS A 1 88 ? -6.833 2.329 26.219 1.00 86.88 88 LYS A O 1
ATOM 715 N N . VAL A 1 89 ? -8.311 1.414 24.805 1.00 83.31 89 VAL A N 1
ATOM 716 C CA . VAL A 1 89 ? -9.054 0.681 25.847 1.00 83.31 89 VAL A CA 1
ATOM 717 C C . VAL A 1 89 ? -8.155 -0.355 26.520 1.00 83.31 89 VAL A C 1
ATOM 719 O O . VAL A 1 89 ? -8.154 -0.447 27.745 1.00 83.31 89 VAL A O 1
ATOM 722 N N . THR A 1 90 ? -7.348 -1.092 25.751 1.00 79.12 90 THR A N 1
ATOM 723 C CA . THR A 1 90 ? -6.405 -2.062 26.321 1.00 79.12 90 THR A CA 1
ATOM 724 C C . THR A 1 90 ? -5.305 -1.398 27.143 1.00 79.12 90 THR A C 1
ATOM 726 O O . THR A 1 90 ? -4.996 -1.886 28.223 1.00 79.12 90 THR A O 1
ATOM 729 N N . GLU A 1 91 ? -4.755 -0.269 26.693 1.00 82.06 91 GLU A N 1
ATOM 730 C CA . GLU A 1 91 ? -3.753 0.496 27.443 1.00 82.06 91 GLU A CA 1
ATOM 731 C C . GLU A 1 91 ? -4.321 0.994 28.774 1.00 82.06 91 GLU A C 1
ATOM 733 O O . GLU A 1 91 ? -3.702 0.788 29.814 1.00 82.06 91 GLU A O 1
ATOM 738 N N . VAL A 1 92 ? -5.526 1.576 28.765 1.00 83.00 92 VAL A N 1
ATOM 739 C CA . VAL A 1 92 ? -6.214 2.025 29.988 1.00 83.00 92 VAL A CA 1
ATOM 740 C C . VAL A 1 92 ? -6.513 0.846 30.916 1.00 83.00 92 VAL A C 1
ATOM 742 O O . VAL A 1 92 ? -6.294 0.945 32.120 1.00 83.00 92 VAL A O 1
ATOM 745 N N . ALA A 1 93 ? -6.972 -0.289 30.382 1.00 76.38 93 ALA A N 1
ATOM 746 C CA . ALA A 1 93 ? -7.222 -1.489 31.178 1.00 76.38 93 ALA A CA 1
ATOM 747 C C . ALA A 1 93 ? -5.937 -2.042 31.818 1.00 76.38 93 ALA A C 1
ATOM 749 O O . ALA A 1 93 ? -5.965 -2.464 32.973 1.00 76.38 93 ALA A O 1
ATOM 750 N N . VAL A 1 94 ? -4.813 -2.012 31.094 1.00 75.38 94 VAL A N 1
ATOM 751 C CA . VAL A 1 94 ? -3.498 -2.413 31.613 1.00 75.38 94 VAL A CA 1
ATOM 752 C C . VAL A 1 94 ? -3.019 -1.446 32.697 1.00 75.38 94 VAL A C 1
ATOM 754 O O . VAL A 1 94 ? -2.590 -1.923 33.742 1.00 75.38 94 VAL A O 1
ATOM 757 N N . GLN A 1 95 ? -3.148 -0.130 32.495 1.00 78.31 95 GLN A N 1
ATOM 758 C CA . GLN A 1 95 ? -2.776 0.881 33.498 1.00 78.31 95 GLN A CA 1
ATOM 759 C C . GLN A 1 95 ? -3.607 0.746 34.785 1.00 78.31 95 GLN A C 1
ATOM 761 O O . GLN A 1 95 ? -3.065 0.629 35.881 1.00 78.31 95 GLN A O 1
ATOM 766 N N . ASN A 1 96 ? -4.930 0.618 34.662 1.00 75.62 96 ASN A N 1
ATOM 767 C CA . ASN A 1 96 ? -5.800 0.396 35.819 1.00 75.62 96 ASN A CA 1
ATOM 768 C C . ASN A 1 96 ? -5.461 -0.916 36.550 1.00 75.62 96 ASN A C 1
ATOM 770 O O . ASN A 1 96 ? -5.548 -0.993 37.776 1.00 75.62 96 ASN A O 1
ATOM 774 N N . ALA A 1 97 ? -5.079 -1.968 35.816 1.00 67.81 97 ALA A N 1
ATOM 775 C CA . ALA A 1 97 ? -4.661 -3.236 36.405 1.00 67.81 97 ALA A CA 1
ATOM 776 C C . ALA A 1 97 ? -3.299 -3.138 37.110 1.00 67.81 97 ALA A C 1
ATOM 778 O O . ALA A 1 97 ? -3.143 -3.761 38.159 1.00 67.81 97 ALA A O 1
ATOM 779 N N . SER A 1 98 ? -2.341 -2.359 36.592 1.00 66.88 98 SER A N 1
ATOM 780 C CA . SER A 1 98 ? -1.072 -2.106 37.287 1.00 66.88 98 SER A CA 1
ATOM 781 C C . SER A 1 98 ? -1.259 -1.280 38.556 1.00 66.88 98 SER A C 1
ATOM 783 O O . SER A 1 98 ? -0.615 -1.574 39.563 1.00 66.88 98 SER A O 1
ATOM 785 N N . ASP A 1 99 ? -2.182 -0.316 38.542 1.00 69.19 99 ASP A N 1
ATOM 786 C CA . ASP A 1 99 ? -2.461 0.534 39.704 1.00 69.19 99 ASP A CA 1
ATOM 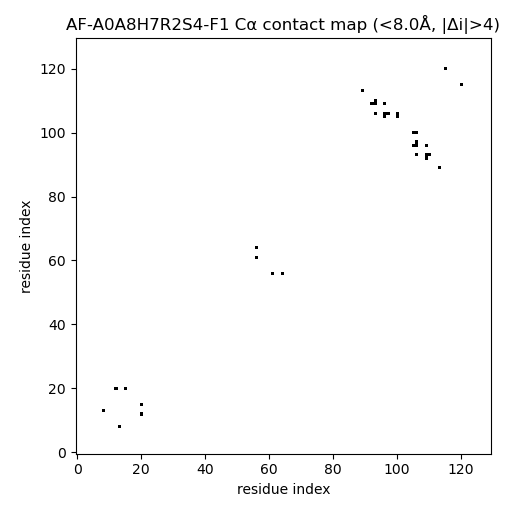787 C C . ASP A 1 99 ? -3.204 -0.230 40.814 1.00 69.19 99 ASP A C 1
ATOM 789 O O . ASP A 1 99 ? -2.942 -0.030 42.001 1.00 69.19 99 ASP A O 1
ATOM 793 N N . THR A 1 100 ? -4.103 -1.152 40.446 1.00 65.69 100 THR A N 1
ATOM 794 C CA . THR A 1 100 ? -4.938 -1.907 41.404 1.00 65.69 100 THR A CA 1
ATOM 795 C C . THR A 1 100 ? -4.365 -3.263 41.825 1.00 65.69 100 THR A C 1
ATOM 797 O O . THR A 1 100 ? -4.662 -3.728 42.927 1.00 65.69 100 THR A O 1
ATOM 800 N N . ARG A 1 101 ? -3.555 -3.934 40.993 1.00 58.41 101 ARG A N 1
ATOM 801 C CA . ARG A 1 101 ? -3.023 -5.284 41.263 1.00 58.41 101 ARG A CA 1
ATOM 802 C C . ARG A 1 101 ? -1.510 -5.325 41.041 1.00 58.41 101 ARG A C 1
ATOM 804 O O . ARG A 1 101 ? -1.030 -5.583 39.943 1.00 58.41 101 ARG A O 1
ATOM 811 N N . LYS A 1 102 ? -0.742 -5.168 42.123 1.00 59.78 102 LYS A N 1
ATOM 812 C CA . LYS A 1 102 ? 0.738 -5.207 42.147 1.00 59.78 102 LYS A CA 1
ATOM 813 C C . LYS A 1 102 ? 1.358 -6.605 41.928 1.00 59.78 102 LYS A C 1
ATOM 815 O O . LYS A 1 102 ? 2.459 -6.863 42.407 1.00 59.78 102 LYS A O 1
ATOM 820 N N . THR A 1 103 ? 0.681 -7.541 41.257 1.00 66.31 103 THR A N 1
ATOM 821 C CA . THR A 1 103 ? 1.234 -8.879 40.976 1.00 66.31 103 THR A CA 1
ATOM 822 C C . THR A 1 103 ? 1.547 -9.032 39.489 1.00 66.31 103 THR A C 1
ATOM 824 O O . THR A 1 103 ? 0.679 -8.887 38.629 1.00 66.31 103 THR A O 1
ATOM 827 N N . LEU A 1 104 ? 2.806 -9.357 39.179 1.00 64.88 104 LEU A N 1
ATOM 828 C CA . LEU A 1 104 ? 3.337 -9.455 37.809 1.00 64.88 104 LEU A CA 1
ATOM 829 C C . LEU A 1 104 ? 2.524 -10.417 36.918 1.00 64.88 104 LEU A C 1
ATOM 831 O O . LEU A 1 104 ? 2.292 -10.136 35.746 1.00 64.88 104 LEU A O 1
ATOM 835 N N . SER A 1 105 ? 1.978 -11.490 37.501 1.00 63.09 105 SER A N 1
ATOM 836 C CA . SER A 1 105 ? 1.126 -12.471 36.810 1.00 63.09 105 SER A CA 1
ATOM 837 C C . SER A 1 105 ? -0.216 -11.897 36.320 1.00 63.09 105 SER A C 1
ATOM 839 O O . SER A 1 105 ? -0.718 -12.293 35.267 1.00 63.09 105 SER A O 1
ATOM 841 N N . ALA A 1 106 ? -0.809 -10.943 37.050 1.00 61.69 106 ALA A N 1
ATOM 842 C CA . ALA A 1 106 ? -2.052 -10.290 36.633 1.00 61.69 106 ALA A CA 1
ATOM 843 C C . ALA A 1 106 ? -1.810 -9.308 35.476 1.00 61.69 106 ALA A C 1
ATOM 845 O O . ALA A 1 106 ? -2.636 -9.212 34.567 1.00 61.69 106 ALA A O 1
ATOM 846 N N . ILE A 1 107 ? -0.654 -8.638 35.483 1.00 64.06 107 ILE A N 1
ATOM 847 C CA . ILE A 1 107 ? -0.216 -7.723 34.423 1.00 64.06 107 ILE A CA 1
ATOM 848 C C . ILE A 1 107 ? 0.077 -8.504 33.134 1.00 64.06 107 ILE A C 1
ATOM 850 O O . ILE A 1 107 ? -0.383 -8.115 32.061 1.00 64.06 107 ILE A O 1
ATOM 854 N N . GLU A 1 108 ? 0.766 -9.645 33.223 1.00 65.56 108 GLU A N 1
ATOM 855 C CA . GLU A 1 108 ? 1.035 -10.517 32.070 1.00 65.56 108 GLU A CA 1
ATOM 856 C C . GLU A 1 108 ? -0.238 -11.142 31.494 1.00 65.56 108 GLU A C 1
ATOM 858 O O . GLU A 1 108 ? -0.417 -11.150 30.277 1.00 65.56 108 GLU A O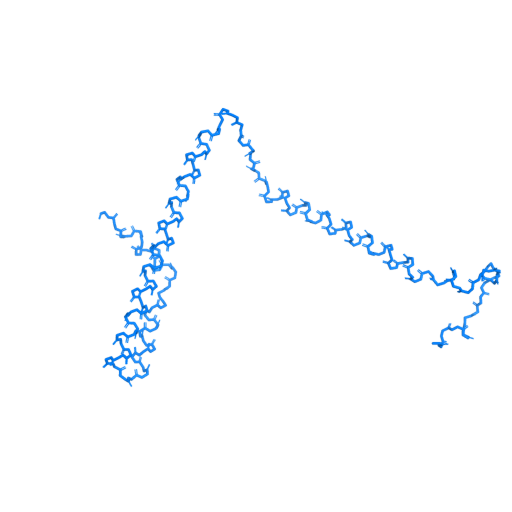 1
ATOM 863 N N . LYS A 1 109 ? -1.173 -11.596 32.340 1.00 61.72 109 LYS A N 1
ATOM 864 C CA . LYS A 1 109 ? -2.486 -12.072 31.874 1.00 61.72 109 LYS A CA 1
ATOM 865 C C . LYS A 1 109 ? -3.289 -10.960 31.198 1.00 61.72 109 LYS A C 1
ATOM 867 O O . LYS A 1 109 ? -3.876 -11.216 30.153 1.00 61.72 109 LYS A O 1
ATOM 872 N N . ALA A 1 110 ? -3.275 -9.731 31.719 1.00 60.53 110 ALA A N 1
ATOM 873 C CA . ALA A 1 110 ? -3.927 -8.588 31.073 1.00 60.53 110 ALA A CA 1
ATOM 874 C C . ALA A 1 110 ? -3.275 -8.231 29.724 1.00 60.53 110 ALA A C 1
ATOM 876 O O . ALA A 1 110 ? -3.981 -7.957 28.754 1.00 60.53 110 ALA A O 1
ATOM 877 N N . ARG A 1 111 ? -1.941 -8.312 29.623 1.00 61.75 111 ARG A N 1
ATOM 878 C CA . ARG A 1 111 ? -1.210 -8.148 28.356 1.00 61.75 111 ARG A CA 1
ATOM 879 C C . ARG A 1 111 ? -1.541 -9.250 27.352 1.00 61.75 111 ARG A C 1
ATOM 881 O O . ARG A 1 111 ? -1.830 -8.936 26.204 1.00 61.75 111 ARG A O 1
ATOM 888 N N . ASN A 1 112 ? -1.582 -10.506 27.779 1.00 60.03 112 ASN A N 1
ATOM 889 C CA . ASN A 1 112 ? -1.921 -11.637 26.912 1.00 60.03 112 ASN A CA 1
ATOM 890 C C . ASN A 1 112 ? -3.396 -11.610 26.469 1.00 60.03 112 ASN A C 1
ATOM 892 O O . ASN A 1 112 ? -3.721 -12.004 25.352 1.00 60.03 112 ASN A O 1
ATOM 896 N N . VAL A 1 113 ? -4.286 -11.074 27.309 1.00 58.75 113 VAL A N 1
ATOM 897 C CA . VAL A 1 113 ? -5.678 -10.764 26.944 1.00 58.75 113 VAL A CA 1
ATOM 898 C C . VAL A 1 113 ? -5.757 -9.542 26.013 1.00 58.75 113 VAL A C 1
ATOM 900 O O . VAL A 1 113 ? -6.632 -9.496 25.155 1.00 58.75 113 VAL A O 1
ATOM 903 N N . SER A 1 114 ? -4.833 -8.576 26.104 1.00 60.06 114 SER A N 1
ATOM 904 C CA . SER A 1 114 ? -4.732 -7.471 25.133 1.00 60.06 114 SER A CA 1
ATOM 905 C C . SER A 1 114 ? -4.192 -7.916 23.770 1.00 60.06 114 SER A C 1
ATOM 907 O O . SER A 1 114 ? -4.579 -7.358 22.744 1.00 60.06 114 SER A O 1
ATOM 909 N N . THR A 1 115 ? -3.362 -8.964 23.726 1.00 63.88 115 THR A N 1
ATOM 910 C CA . THR A 1 115 ? -2.924 -9.610 22.484 1.00 63.88 115 THR A CA 1
ATOM 911 C C . THR A 1 115 ? -4.001 -10.564 21.970 1.00 63.88 115 THR A C 1
ATOM 913 O O . THR A 1 115 ? -3.778 -11.763 21.820 1.00 63.88 115 THR A O 1
ATOM 916 N N . MET A 1 116 ? -5.196 -10.043 21.697 1.00 62.84 116 MET A N 1
ATOM 917 C CA . MET A 1 116 ? -6.199 -10.792 20.942 1.00 62.84 116 MET A CA 1
ATOM 918 C C . MET A 1 116 ? -5.623 -11.165 19.568 1.00 62.84 116 MET A C 1
ATOM 920 O O . MET A 1 116 ? -4.971 -10.353 18.904 1.00 62.84 116 MET A O 1
ATOM 924 N N . THR A 1 117 ? -5.855 -12.401 19.122 1.00 68.12 117 THR A N 1
ATOM 925 C CA . THR A 1 117 ? -5.463 -12.847 17.780 1.00 68.12 117 THR A CA 1
ATOM 926 C C . THR A 1 117 ? -6.174 -12.006 16.722 1.00 68.12 117 THR A C 1
ATOM 928 O O . THR A 1 117 ? -7.350 -11.664 16.855 1.00 68.12 117 THR A O 1
ATOM 931 N N . LYS A 1 118 ? -5.465 -11.675 15.633 1.00 71.75 118 LYS A N 1
ATOM 932 C CA . LYS A 1 118 ? -5.988 -10.847 14.526 1.00 71.75 118 LYS A CA 1
ATOM 933 C C . LYS A 1 118 ? -7.343 -11.349 14.004 1.00 71.75 118 LYS A C 1
ATOM 935 O O . LYS A 1 118 ? -8.177 -10.543 13.614 1.00 71.75 118 LYS A O 1
ATOM 940 N N . SER A 1 119 ? -7.565 -12.665 14.020 1.00 74.31 119 SER A N 1
ATOM 941 C CA . SER A 1 119 ? -8.826 -13.312 13.644 1.00 74.31 119 SER A CA 1
ATOM 942 C C . SER A 1 119 ? -9.979 -12.983 14.597 1.00 74.31 119 SER A C 1
ATOM 944 O O . SER A 1 119 ? -11.045 -12.605 14.127 1.00 74.31 119 SER A O 1
ATOM 946 N N . SER A 1 120 ? -9.751 -13.054 15.910 1.00 75.31 120 SER A N 1
ATOM 947 C CA . SER A 1 120 ? -10.749 -12.735 16.942 1.00 75.31 120 SER A CA 1
ATOM 948 C C .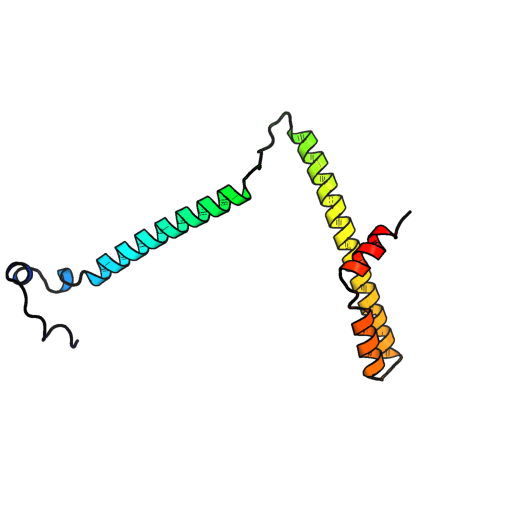 SER A 1 120 ? -11.173 -11.262 16.890 1.00 75.31 120 SER A C 1
ATOM 950 O O . SER A 1 120 ? -12.356 -10.941 16.958 1.00 75.31 120 SER A O 1
ATOM 952 N N . PHE A 1 121 ? -10.222 -10.351 16.649 1.00 74.19 121 PHE A N 1
ATOM 953 C CA . PHE A 1 121 ? -10.532 -8.930 16.464 1.00 74.19 121 PHE A CA 1
ATOM 954 C C . PHE A 1 121 ? -11.386 -8.666 15.216 1.00 74.19 121 PHE A C 1
ATOM 956 O O . PHE A 1 121 ? -12.326 -7.874 15.262 1.00 74.19 121 PHE A O 1
ATOM 963 N N . LEU A 1 122 ? -11.086 -9.333 14.096 1.00 80.06 122 LEU A N 1
ATOM 964 C CA . LEU A 1 122 ? -11.904 -9.206 12.889 1.00 80.06 122 LEU A CA 1
ATOM 965 C C . LEU A 1 122 ? -13.319 -9.753 13.098 1.00 80.06 122 LEU A C 1
ATOM 967 O O . LEU A 1 122 ? -14.255 -9.195 12.534 1.00 80.06 122 LEU A O 1
ATOM 971 N N . ASP A 1 123 ? -13.481 -10.803 13.899 1.00 82.06 123 ASP A N 1
ATOM 972 C CA . ASP A 1 123 ? -14.794 -11.366 14.214 1.00 82.06 123 ASP A CA 1
ATOM 973 C C . ASP A 1 123 ? -15.604 -10.440 15.134 1.00 82.06 123 ASP A C 1
ATOM 975 O O . ASP A 1 123 ? -16.774 -10.167 14.872 1.00 82.06 123 ASP A O 1
ATOM 979 N N . LEU A 1 124 ? -14.957 -9.816 16.124 1.00 76.88 124 LEU A N 1
ATOM 980 C CA . LEU A 1 124 ? -15.552 -8.763 16.957 1.00 76.88 124 LEU A CA 1
ATOM 981 C C . LEU A 1 124 ? -16.008 -7.547 16.123 1.00 76.88 124 LEU A C 1
ATOM 983 O O . LEU A 1 124 ? -17.082 -6.994 16.350 1.00 76.88 124 LEU A O 1
ATOM 987 N N . LEU A 1 125 ? -15.220 -7.136 15.123 1.00 75.25 125 LEU A N 1
ATOM 988 C CA . LEU A 1 125 ? -15.594 -6.043 14.216 1.00 75.25 125 LEU A CA 1
ATOM 989 C C . LEU A 1 125 ? -16.717 -6.413 13.236 1.00 75.25 125 LEU A C 1
ATOM 991 O O . LEU A 1 125 ? -17.437 -5.523 12.791 1.00 75.25 125 LEU A O 1
ATOM 995 N N . LYS A 1 126 ? -16.841 -7.693 12.863 1.00 81.44 126 LYS A N 1
ATOM 996 C CA . LYS A 1 126 ? -17.918 -8.193 11.989 1.00 81.44 126 LYS A CA 1
ATOM 997 C C . LYS A 1 126 ? -19.230 -8.390 12.742 1.00 81.44 126 LYS A C 1
ATOM 999 O O . LYS A 1 126 ? -20.292 -8.180 12.165 1.00 81.44 126 LYS A O 1
ATOM 1004 N N . THR A 1 127 ? -19.149 -8.805 14.003 1.00 77.69 127 THR A N 1
ATOM 1005 C CA . THR A 1 127 ? -20.303 -9.026 14.888 1.00 77.69 127 THR A CA 1
ATOM 1006 C C . THR A 1 127 ? -20.790 -7.734 15.552 1.00 77.69 127 THR A C 1
ATOM 1008 O O . THR A 1 127 ? -21.946 -7.654 15.961 1.00 77.69 127 THR A O 1
ATOM 1011 N N . GLY A 1 128 ? -19.940 -6.704 15.628 1.00 61.88 128 GLY A N 1
ATOM 1012 C CA . GLY A 1 128 ? -20.256 -5.412 16.229 1.00 61.88 128 GLY A CA 1
ATOM 1013 C C . GLY A 1 128 ? -20.803 -4.361 15.254 1.00 61.88 128 GLY A C 1
ATOM 1014 O O . GLY A 1 128 ? -20.163 -4.037 14.255 1.00 61.88 128 GLY A O 1
ATOM 1015 N N . GLN A 1 129 ? -21.903 -3.723 15.680 1.00 50.72 129 GLN A N 1
ATOM 1016 C CA . GLN A 1 129 ? -22.581 -2.526 15.139 1.00 50.72 129 GLN A CA 1
ATOM 1017 C C . GLN A 1 129 ? -23.679 -2.798 14.083 1.00 50.72 129 GLN A C 1
ATOM 1019 O O . GLN A 1 129 ? -23.518 -2.493 12.898 1.00 50.72 129 GLN A O 1
ATOM 1024 N N . LYS A 1 130 ? -24.829 -3.307 14.551 1.00 40.72 130 LYS A N 1
ATOM 1025 C CA . LYS A 1 130 ? -26.113 -2.664 14.222 1.00 40.72 130 LYS A CA 1
ATOM 1026 C C . LYS A 1 130 ? -26.311 -1.486 15.166 1.00 40.72 130 LYS A C 1
ATOM 1028 O O . LYS A 1 130 ? -25.902 -1.640 16.339 1.00 40.72 130 LYS A O 1
#

pLDDT: mean 79.71, std 13.09, range [40.72, 96.69]

InterPro domains:
  IPR012459 Ribosomal RNA-processing protein 15 [PF07890] (1-126)
  IPR012459 Ribosomal RNA-processing protein 15 [PTHR13245] (1-129)

Sequence (130 aa):
MTKILASTLTGSDKRQPILARSKGLERKLEDEKLDYKARKIMSAEKKALKEKGRVIPDFTSFEYEKRLRKVATRGVVKLFNAIRTQQKVTEVAVQNASDTRKTLSAIEKARNVSTMTKSSFLDLLKTGQK

Organism: NCBI:txid97098

Foldseek 3Di:
DPPPPPDDDDPVCVVDDPVVPCCVVVVVVVVVVVVVVVVVVVVVVVVCVVCVVPDDDDPVCVVVVVVVVVVVVVVVVVVVVLVVVLLVVLVVVLVVCVVVPVDPVSSVVSVVVS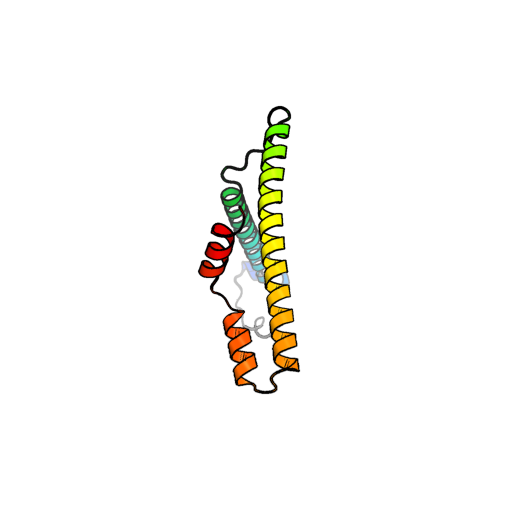PDPPVVSVVCVVPDDD

Radius of gyration: 32.55 Å; Cα contacts (8 Å, |Δi|>4): 17; chains: 1; bounding box: 84×27×70 Å

Mean predicted aligned error: 14.25 Å

Solvent-accessible surface area (backbone atoms only — not comparable to full-atom values): 7799 Å² total; per-residue (Å²): 129,78,76,75,84,75,64,87,74,57,80,79,62,68,81,52,62,80,73,79,68,60,54,65,60,59,51,50,55,51,51,51,53,50,51,49,50,52,52,50,51,55,50,50,52,55,48,52,63,71,46,64,87,68,75,83,73,48,88,89,46,39,64,61,52,53,51,51,51,52,53,53,50,53,52,53,51,53,52,51,50,53,51,51,52,50,52,51,52,43,51,52,53,45,50,55,42,54,76,73,43,92,44,72,68,60,48,50,50,47,49,56,62,59,58,60,53,73,66,58,53,53,49,52,59,72,74,52,81,130

Secondary structure (DSSP, 8-state):
-TTSSS-PPPGGGGSS-TTTT-THHHHHHHHHHHHHHHHHHHHHHHHHHHTTT-PPP-TTTHHHHHHHHHHHHHHHHHHHHHHHHHHHHHHHHHHHHHHH---HHHHHHHHHHHS--HHHHHHHHHHS--

=== Feature glossary ===
Each block in this record encodes a different view of the same protein. In brief:

Predicted aligned error. PAE(i, j) answers: if I align the predicted and true structures on residue i, how far off (in Å) do I expect residue j to be? A block-diagonal PAE matrix with low values on the blocks and high values off-diagonal is the signature of a multi-domain protein with confidently predicted domains but uncertain inter-domain orientation.

Contact-map, Ramachandran, and PAE plots. Plot images: a contact map (which residues are close in 3D, as an N×N binary image), a Ramachandran scatter (backbone torsion angles, revealing secondary-structure composition at a glance), and — for AlphaFold structures — a PAE heatmap (pairwise prediction confidence).

Backbone torsions (φ/ψ). φ (phi) and ψ (psi) are the two rotatable backbone dihedrals per residue: φ is the C(i-1)–N–Cα–C torsion, ψ is the N–Cα–C–N(i+1) torsion, both in degrees on (−180°, 180°]. α-helical residues cluster near (−60°, −45°); β-strand residues near (−120°, +130°). A Ramachandran plot is simply a scatter of (φ, ψ) for every residue.

Foldseek 3Di. A 3Di character summarizes, for each residue, the relative orientation of the Cα frame of its nearest spatial neighbor. Because it encodes fold topology rather than chemistry, 3Di alignments detect remote structural similarity that sequence alignment misses.

Radius of gyration, Cα contacts, bounding box. Three whole-structure scalars: the radius of gyration (RMS distance of Cα from centroid, in Å), the count of Cα–Cα contacts (pairs closer than 8 Å and separated by more than four residues in sequence — i.e. tertiary, not local, contacts), and the bounding-box dimensions. Together they distinguish compact globular folds from extended fibres or disordered chains.

Sequence. Sequence gives the chain of amino acids in standard one-letter code (A=alanine, C=cysteine, …, Y=tyrosine), read N→C. It is the only feature that is directly encoded by the gene; all structural features are derived from the folded form of this sequence.

mmCIF coordinates. Atomic coordinates in PDBx/mmCIF format — the same representation the Protein Data Bank distributes. Each line of the _atom_site loop places one backbone atom in Cartesian space (units: ångströms, origin: arbitrary).

Secondary structure (3-state, P-SEA). Three-state secondary structure (P-SEA) collapses the eight DSSP classes into helix (a), strand (b), and coil (c). P-SEA assigns these from Cα geometry alone — distances and angles — without requiring backbone oxygens, so it works on any Cα trace.

InterPro / GO / CATH / organism. Functional annotations link the protein to curated databases. InterPro entries identify conserved domains and families by matching the sequence against member-database signatures (Pfam, PROSITE, CDD, …). Gene Ontology (GO) terms describe molecular function, biological process, and cellular component in a controlled vocabulary. CATH places the structure in a hierarchical fold classification (Class/Architecture/Topology/Homologous-superfamily). The organism is the source species.

B-factor. B-factor (Debye–Waller factor) reflects atomic displacement in the crystal lattice. It is an experimental observable (units Å²), not a prediction; low values mean the atom is pinned down, high values mean it moves or is heterogeneous across the crystal.

Rendered structure images. Structure images are PyMOL renders from six orthogonal camera directions. Cartoon representation draws helices as coils and strands as arrows; sticks shows the backbone as bonds; surface shows the solvent-excluded envelope. Rainbow coloring maps sequence position to hue (blue→red, N→C); chain coloring assigns a distinct color per polypeptide.

Solvent-accessible surface area. Solvent-accessible surface area (SASA) is the area in Å² traced out by the centre of a 1.4 Å probe sphere (a water molecule) rolled over the protein's van der Waals surface (Shrake–Rupley / Lee–Richards construction). Buried residues have near-zero SASA; fully exposed residues can exceed 200 Å². The total SASA scales roughly with the number of surface residues.

Secondary structure (8-state, DSSP). The SS8 string is DSSP's per-residue secondary-structure call. α-helix (H) means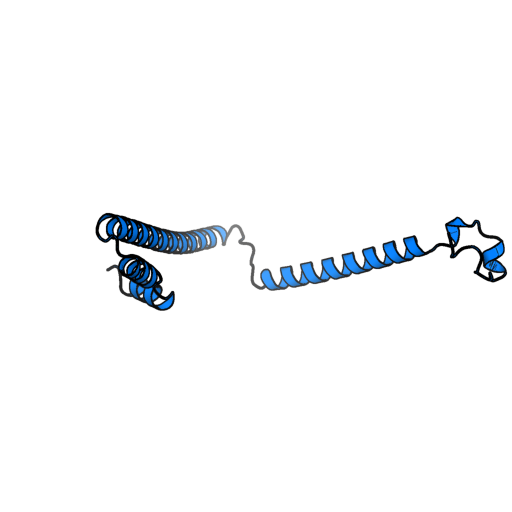 an i→i+4 H-bond ladder; β-strand (E) means the residue participates in a β-sheet; 3₁₀ (G) and π (I) are tighter and wider helices; T/S are turns/bends; '-' is loop.

pLDDT. For AlphaFold models, the B-factor field carries pLDDT — the model's own estimate of local accuracy on a 0–100 scale. Regions with pLDDT<50 should be treated as essentially unmodeled; they often correspond to intrinsically disordered segments.

Nearest PDB structures. Nearest PDB neighbors are the top structural matches found by Foldseek when searching this structure against the entire Protein Data Bank. Each hit reports a TM-score (0 to 1; >0.5 almost always implies the same fold) and an E-value. These are *structural* homologs — they may share no detectable sequence similarity.